Protein AF-A0A368GLV0-F1 (afdb_monomer_lite)

Structure (mmCIF, N/CA/C/O backbone):
data_AF-A0A368GLV0-F1
#
_entry.id   AF-A0A368GLV0-F1
#
loop_
_atom_site.group_PDB
_atom_site.id
_atom_site.type_symbol
_atom_site.label_atom_id
_atom_site.label_alt_id
_atom_site.label_comp_id
_atom_site.label_asym_id
_atom_site.label_entity_id
_atom_site.label_seq_id
_atom_site.pdbx_PDB_ins_code
_atom_site.Cartn_x
_atom_site.Cartn_y
_atom_site.Cartn_z
_atom_site.occupancy
_atom_site.B_iso_or_equiv
_atom_site.auth_seq_id
_atom_site.auth_comp_id
_atom_site.auth_asym_id
_atom_site.auth_atom_id
_atom_site.pdbx_PDB_model_num
ATOM 1 N N . MET A 1 1 ? 52.942 8.124 -31.229 1.00 38.44 1 MET A N 1
ATOM 2 C CA . MET A 1 1 ? 51.495 8.058 -31.520 1.00 38.44 1 MET A CA 1
ATOM 3 C C . MET A 1 1 ? 50.868 7.121 -30.501 1.00 38.44 1 MET A C 1
ATOM 5 O O . MET A 1 1 ? 50.981 5.912 -30.631 1.00 38.44 1 MET A O 1
ATOM 9 N N . THR A 1 2 ? 50.350 7.673 -29.408 1.00 38.81 2 THR A N 1
ATOM 10 C CA . THR A 1 2 ? 49.725 6.919 -28.316 1.00 38.81 2 THR A CA 1
ATOM 11 C C . THR A 1 2 ? 48.262 6.670 -28.664 1.00 38.81 2 THR A C 1
ATOM 13 O O . THR A 1 2 ? 47.460 7.598 -28.723 1.00 38.81 2 THR A O 1
ATOM 16 N N . HIS A 1 3 ? 47.926 5.412 -28.946 1.00 42.84 3 HIS A N 1
ATOM 17 C CA . HIS A 1 3 ? 46.552 4.978 -29.169 1.00 42.84 3 HIS A CA 1
ATOM 18 C C . HIS A 1 3 ? 45.798 5.003 -27.835 1.00 42.84 3 HIS A C 1
ATOM 20 O O . HIS A 1 3 ? 45.991 4.132 -26.988 1.00 42.84 3 HIS A O 1
ATOM 26 N N . HIS A 1 4 ? 44.935 6.001 -27.640 1.00 44.69 4 HIS A N 1
ATOM 27 C CA . HIS A 1 4 ? 43.894 5.936 -26.620 1.00 44.69 4 HIS A CA 1
ATOM 28 C C . HIS A 1 4 ? 42.868 4.892 -27.065 1.00 44.69 4 HIS A C 1
ATOM 30 O O . HIS A 1 4 ? 41.993 5.171 -27.880 1.00 44.69 4 HIS A O 1
ATOM 36 N N . ALA A 1 5 ? 43.002 3.669 -26.554 1.00 47.25 5 ALA A N 1
ATOM 37 C CA . ALA A 1 5 ? 41.943 2.678 -26.634 1.00 47.25 5 ALA A CA 1
ATOM 38 C C . ALA A 1 5 ? 40.776 3.165 -25.765 1.00 47.25 5 ALA A C 1
ATOM 40 O O . ALA A 1 5 ? 40.817 3.090 -24.539 1.00 47.25 5 ALA A O 1
ATOM 41 N N . THR A 1 6 ? 39.749 3.718 -26.404 1.00 46.25 6 THR A N 1
ATOM 42 C CA . THR A 1 6 ? 38.456 3.986 -25.779 1.00 46.25 6 THR A CA 1
ATOM 43 C C . THR A 1 6 ? 37.763 2.640 -25.583 1.00 46.25 6 THR A C 1
ATOM 45 O O . THR A 1 6 ? 37.064 2.155 -26.468 1.00 46.25 6 THR A O 1
ATOM 48 N N . THR A 1 7 ? 38.005 1.978 -24.453 1.00 52.06 7 THR A N 1
ATOM 49 C CA . THR A 1 7 ? 37.212 0.819 -24.042 1.00 52.06 7 THR A CA 1
ATOM 50 C C . THR A 1 7 ? 35.828 1.320 -23.648 1.00 52.06 7 THR A C 1
ATOM 52 O O . THR A 1 7 ? 35.605 1.821 -22.547 1.00 52.06 7 THR A O 1
ATOM 55 N N . SER A 1 8 ? 34.889 1.233 -24.586 1.00 58.09 8 SER A N 1
ATOM 56 C CA . SER A 1 8 ? 33.464 1.351 -24.303 1.00 58.09 8 SER A CA 1
ATOM 57 C C . SER A 1 8 ? 33.101 0.379 -23.170 1.00 58.09 8 SER A C 1
ATOM 59 O O . SER A 1 8 ? 33.518 -0.783 -23.212 1.00 58.09 8 SER A O 1
ATOM 61 N N . PRO A 1 9 ? 32.357 0.815 -22.138 1.00 58.38 9 PRO A N 1
ATOM 62 C CA . PRO A 1 9 ? 31.894 -0.102 -21.111 1.00 58.38 9 PRO A CA 1
ATOM 63 C C . PRO A 1 9 ? 31.015 -1.157 -21.786 1.00 58.38 9 PRO A C 1
ATOM 65 O O . PRO A 1 9 ? 30.026 -0.833 -22.445 1.00 58.38 9 PRO A O 1
ATOM 68 N N . SER A 1 10 ? 31.422 -2.420 -21.674 1.00 60.78 10 SER A N 1
ATOM 69 C CA . SER A 1 10 ? 30.649 -3.554 -22.172 1.00 60.78 10 SER A CA 1
ATOM 70 C C . SER A 1 10 ? 29.256 -3.501 -21.543 1.00 60.78 10 SER A C 1
ATOM 72 O O . SER A 1 10 ? 29.135 -3.510 -20.321 1.00 60.78 10 SER A O 1
ATOM 74 N N . LEU A 1 11 ? 28.202 -3.451 -22.362 1.00 61.56 11 LEU A N 1
ATOM 75 C CA . LEU A 1 11 ? 26.797 -3.464 -21.918 1.00 61.56 11 LEU A CA 1
ATOM 76 C C . LEU A 1 11 ? 26.371 -4.817 -21.307 1.00 61.56 11 LEU A C 1
ATOM 78 O O . LEU A 1 11 ? 25.190 -5.039 -21.047 1.00 61.56 11 LEU A O 1
ATOM 82 N N . HIS A 1 12 ? 27.312 -5.741 -21.091 1.00 75.06 12 HIS A N 1
ATOM 83 C CA . HIS A 1 12 ? 27.043 -7.021 -20.450 1.00 75.06 12 HIS A CA 1
ATOM 84 C C . HIS A 1 12 ? 26.487 -6.807 -19.039 1.00 75.06 12 HIS A C 1
ATOM 86 O O . HIS A 1 12 ? 27.135 -6.204 -18.190 1.00 75.06 12 HIS A O 1
ATOM 92 N N . GLY A 1 13 ? 25.281 -7.324 -18.798 1.00 80.38 13 GLY A N 1
ATOM 93 C CA . GLY A 1 13 ? 24.627 -7.265 -17.491 1.00 80.38 13 GLY A CA 1
ATOM 94 C C . GLY A 1 13 ? 23.822 -5.993 -17.219 1.00 80.38 13 GLY A C 1
ATOM 95 O O . GLY A 1 13 ? 23.309 -5.856 -16.118 1.00 80.38 13 GLY A O 1
ATOM 96 N N . MET A 1 14 ? 23.662 -5.084 -18.184 1.00 89.81 14 MET A N 1
ATOM 97 C CA . MET A 1 14 ? 22.747 -3.942 -18.055 1.00 89.81 14 MET A CA 1
ATOM 98 C C . MET A 1 14 ? 21.331 -4.341 -18.494 1.00 89.81 14 MET A C 1
ATOM 100 O O . MET A 1 14 ? 21.154 -4.880 -19.586 1.00 89.81 14 MET A O 1
ATOM 104 N N . LEU A 1 15 ? 20.319 -4.054 -17.674 1.00 91.69 15 LEU A N 1
ATOM 105 C CA . LEU A 1 15 ? 18.902 -4.254 -17.987 1.00 91.69 15 LEU A CA 1
ATOM 106 C C . LEU A 1 15 ? 18.106 -2.964 -17.790 1.00 91.69 15 LEU A C 1
ATOM 108 O O . LEU A 1 15 ? 18.499 -2.066 -17.046 1.00 91.69 15 LEU A O 1
ATOM 112 N N . ILE A 1 16 ? 16.963 -2.882 -18.462 1.00 94.00 16 ILE A N 1
ATOM 113 C CA . ILE A 1 16 ? 16.008 -1.790 -18.277 1.00 94.00 16 ILE A CA 1
ATOM 114 C C . ILE A 1 16 ? 15.183 -2.086 -17.023 1.00 94.00 16 ILE A C 1
ATOM 116 O O . ILE A 1 16 ? 14.702 -3.199 -16.837 1.00 94.00 16 ILE A O 1
ATOM 120 N N . CYS A 1 17 ? 15.042 -1.091 -16.151 1.00 95.00 17 CYS A N 1
ATOM 121 C CA . CYS A 1 17 ? 14.158 -1.155 -14.995 1.00 95.00 17 CYS A CA 1
ATOM 122 C C . CYS A 1 17 ? 12.693 -1.212 -15.436 1.00 95.00 17 CYS A C 1
ATOM 124 O O . CYS A 1 17 ? 12.241 -0.342 -16.181 1.00 95.00 17 CYS A O 1
ATOM 126 N N . ASP A 1 18 ? 11.939 -2.172 -14.901 1.00 95.38 18 ASP A N 1
ATOM 127 C CA . ASP A 1 18 ? 10.492 -2.275 -15.145 1.00 95.38 18 ASP A CA 1
ATOM 128 C C . ASP A 1 18 ? 9.692 -1.216 -14.369 1.00 95.38 18 ASP A C 1
ATOM 130 O O . ASP A 1 18 ? 8.522 -0.959 -14.650 1.00 95.38 18 ASP A O 1
ATOM 134 N N . GLY A 1 19 ? 10.321 -0.603 -13.363 1.00 91.06 19 GLY A N 1
ATOM 135 C CA . GLY A 1 19 ? 9.728 0.457 -12.559 1.00 91.06 19 GLY A CA 1
ATOM 136 C C . GLY A 1 19 ? 9.580 1.783 -13.320 1.00 91.06 19 GLY A C 1
ATOM 137 O O . GLY A 1 19 ? 10.124 1.943 -14.413 1.00 91.06 19 GLY A O 1
ATOM 138 N N . PRO A 1 20 ? 8.920 2.784 -12.708 1.00 88.56 20 PRO A N 1
ATOM 139 C CA . PRO A 1 20 ? 8.590 4.064 -13.349 1.00 88.56 20 PRO A CA 1
ATOM 140 C C . PRO A 1 20 ? 9.773 4.841 -13.944 1.00 88.56 20 PRO A C 1
ATOM 142 O O . PRO A 1 20 ? 9.577 5.698 -14.801 1.00 88.56 20 PRO A O 1
ATOM 145 N N . CYS A 1 21 ? 11.002 4.575 -13.490 1.00 92.00 21 CYS A N 1
ATOM 146 C CA . CYS A 1 21 ? 12.179 5.285 -13.978 1.00 92.00 21 CYS A CA 1
ATOM 147 C C . CYS A 1 21 ? 12.654 4.827 -15.363 1.00 92.00 21 CYS A C 1
ATOM 149 O O . CYS A 1 21 ? 13.391 5.576 -15.998 1.00 92.00 21 CYS A O 1
ATOM 151 N N . HIS A 1 22 ? 12.311 3.604 -15.797 1.00 93.06 22 HIS A N 1
ATOM 152 C CA . HIS A 1 22 ? 12.779 2.985 -17.049 1.00 93.06 22 HIS A CA 1
ATOM 153 C C . HIS A 1 22 ? 14.297 3.091 -17.309 1.00 93.06 22 HIS A C 1
ATOM 155 O O . HIS A 1 22 ? 14.762 3.035 -18.447 1.00 93.06 22 HIS A O 1
ATOM 161 N N . GLY A 1 23 ? 15.090 3.256 -16.247 1.00 90.69 23 GLY A N 1
ATOM 162 C CA . GLY A 1 23 ? 16.530 3.459 -16.347 1.00 90.69 23 GLY A CA 1
ATOM 163 C C . GLY A 1 23 ? 17.262 2.180 -16.738 1.00 90.69 23 GLY A C 1
ATOM 164 O O . GLY A 1 23 ? 16.864 1.086 -16.340 1.00 90.69 23 GLY A O 1
ATOM 165 N N . ILE A 1 24 ? 18.367 2.328 -17.467 1.00 93.38 24 ILE A N 1
ATOM 166 C CA . ILE A 1 24 ? 19.303 1.236 -17.748 1.00 93.38 24 ILE A CA 1
ATOM 167 C C . ILE A 1 24 ? 20.211 1.078 -16.528 1.00 93.38 24 ILE A C 1
ATOM 169 O O . ILE A 1 24 ? 20.929 2.008 -16.156 1.00 93.38 24 ILE A O 1
ATOM 173 N N . VAL A 1 25 ? 20.150 -0.080 -15.879 1.00 91.69 25 VAL A N 1
ATOM 174 C CA . VAL A 1 25 ? 20.838 -0.356 -14.616 1.00 91.69 25 VAL A CA 1
ATOM 175 C C . VAL A 1 25 ? 21.503 -1.725 -14.682 1.00 91.69 25 VAL A C 1
ATOM 177 O O . VAL A 1 25 ? 21.009 -2.647 -15.321 1.00 91.69 25 VAL A O 1
ATOM 180 N N . ASP A 1 26 ? 22.634 -1.862 -13.999 1.00 90.50 26 ASP A N 1
ATOM 181 C CA . ASP A 1 26 ? 23.285 -3.152 -13.782 1.00 90.50 26 ASP A CA 1
ATOM 182 C C . ASP A 1 26 ? 22.328 -4.126 -13.073 1.00 90.50 26 ASP A C 1
ATOM 184 O O . ASP A 1 26 ? 21.806 -3.820 -11.996 1.00 90.50 26 ASP A O 1
ATOM 188 N N . TYR A 1 27 ? 22.126 -5.303 -13.666 1.00 87.25 27 TYR A N 1
ATOM 189 C CA . TYR A 1 27 ? 21.241 -6.359 -13.184 1.00 87.25 27 TYR A CA 1
ATOM 190 C C . TYR A 1 27 ? 21.534 -6.766 -11.738 1.00 87.25 27 TYR A C 1
ATOM 192 O O . TYR A 1 27 ? 20.611 -7.040 -10.976 1.00 87.25 27 TYR A O 1
ATOM 200 N N . THR A 1 28 ? 22.801 -6.736 -11.314 1.00 88.19 28 THR A N 1
ATOM 201 C CA . THR A 1 28 ? 23.197 -7.072 -9.935 1.00 88.19 28 THR A CA 1
ATOM 202 C C . THR A 1 28 ? 22.659 -6.086 -8.892 1.00 88.19 28 THR A C 1
ATOM 204 O O . THR A 1 28 ? 22.622 -6.393 -7.701 1.00 88.19 28 THR A O 1
ATOM 207 N N . LYS A 1 29 ? 22.221 -4.895 -9.320 1.00 87.38 29 LYS A N 1
ATOM 208 C CA . LYS A 1 29 ? 21.643 -3.834 -8.476 1.00 87.38 29 LYS A CA 1
ATOM 209 C C . LYS A 1 29 ? 20.117 -3.768 -8.572 1.00 87.38 29 LYS A C 1
ATOM 211 O O . LYS A 1 29 ? 19.515 -2.777 -8.138 1.00 87.38 29 LYS A O 1
ATOM 216 N N . MET A 1 30 ? 19.496 -4.788 -9.155 1.00 91.38 30 MET A N 1
ATOM 217 C CA . MET A 1 30 ? 18.053 -4.887 -9.344 1.00 91.38 30 MET A CA 1
ATOM 218 C C . MET A 1 30 ? 17.488 -6.006 -8.467 1.00 91.38 30 MET A C 1
ATOM 220 O O . MET A 1 30 ? 18.165 -6.986 -8.173 1.00 91.38 30 MET A O 1
ATOM 224 N N . MET A 1 31 ? 16.246 -5.838 -8.022 1.00 90.88 31 MET A N 1
ATOM 225 C CA . MET A 1 31 ? 15.484 -6.864 -7.309 1.00 90.88 31 MET A CA 1
ATOM 226 C C . MET A 1 31 ? 14.448 -7.446 -8.261 1.00 90.88 31 MET A C 1
ATOM 228 O O . MET A 1 31 ? 13.712 -6.684 -8.887 1.00 90.88 31 MET A O 1
ATOM 232 N N . GLU A 1 32 ? 14.377 -8.770 -8.336 1.00 92.69 32 GLU A N 1
ATOM 233 C CA . GLU A 1 32 ? 13.309 -9.482 -9.034 1.00 92.69 32 GLU A CA 1
ATOM 234 C C . GLU A 1 32 ? 12.202 -9.854 -8.044 1.00 92.69 32 GLU A C 1
ATOM 236 O O . GLU A 1 32 ? 12.459 -10.499 -7.027 1.00 92.69 32 GLU A O 1
ATOM 241 N N . TYR A 1 33 ? 10.976 -9.417 -8.326 1.00 90.50 33 TYR A N 1
ATOM 242 C CA . TYR A 1 33 ? 9.813 -9.720 -7.497 1.00 90.50 33 TYR A CA 1
ATOM 243 C C . TYR A 1 33 ? 9.214 -11.071 -7.911 1.00 90.50 33 TYR A C 1
ATOM 245 O O . TYR A 1 33 ? 8.717 -11.174 -9.032 1.00 90.50 33 TYR A O 1
ATOM 253 N N . PRO A 1 34 ? 9.195 -12.094 -7.038 1.00 86.81 34 PRO A N 1
ATOM 254 C CA . PRO A 1 34 ? 8.819 -13.458 -7.422 1.00 86.81 34 PRO A CA 1
ATOM 255 C C . PRO A 1 34 ? 7.361 -13.585 -7.881 1.00 86.81 34 PRO A C 1
ATOM 257 O O . PRO A 1 34 ? 7.064 -14.384 -8.764 1.00 86.81 34 PRO A O 1
ATOM 260 N N . ASP A 1 35 ? 6.459 -12.767 -7.336 1.00 85.94 35 ASP A N 1
ATOM 261 C CA . ASP A 1 35 ? 5.026 -12.852 -7.640 1.00 85.94 35 ASP A CA 1
ATOM 262 C C . ASP A 1 35 ? 4.655 -12.285 -9.019 1.00 85.94 35 ASP A C 1
ATOM 264 O O . ASP A 1 35 ? 3.589 -12.593 -9.552 1.00 85.94 35 ASP A O 1
ATOM 268 N N . CYS A 1 36 ? 5.501 -11.425 -9.595 1.00 90.94 36 CYS A N 1
ATOM 269 C CA . CYS A 1 36 ? 5.209 -10.744 -10.859 1.00 90.94 36 CYS A CA 1
ATOM 270 C C . CYS A 1 36 ? 6.351 -10.759 -11.884 1.00 90.94 36 CYS A C 1
ATOM 272 O O . CYS A 1 36 ? 6.140 -10.324 -13.011 1.00 90.94 36 CYS A O 1
ATOM 274 N N . GLY A 1 37 ? 7.541 -11.242 -11.521 1.00 93.44 37 GLY A N 1
ATOM 275 C CA . GLY A 1 37 ? 8.721 -11.330 -12.389 1.00 93.44 37 GLY A CA 1
ATOM 276 C C . GLY A 1 37 ? 9.393 -9.992 -12.718 1.00 93.44 37 GLY A C 1
ATOM 277 O O . GLY A 1 37 ? 10.374 -9.972 -13.458 1.00 93.44 37 GLY A O 1
ATOM 278 N N . HIS A 1 38 ? 8.894 -8.868 -12.194 1.00 95.00 38 HIS A N 1
ATOM 279 C CA . HIS A 1 38 ? 9.447 -7.550 -12.505 1.00 95.00 38 HIS A CA 1
ATOM 280 C C . HIS A 1 38 ? 10.799 -7.314 -11.827 1.00 95.00 38 HIS A C 1
ATOM 282 O O . HIS A 1 38 ? 10.973 -7.598 -10.639 1.00 95.00 38 HIS A O 1
ATOM 288 N N . LYS A 1 39 ? 11.722 -6.701 -12.571 1.00 95.12 39 LYS A N 1
ATOM 289 C CA . LYS A 1 39 ? 13.076 -6.332 -12.154 1.00 95.12 39 LYS A CA 1
ATOM 290 C C . LYS A 1 39 ? 13.157 -4.835 -11.894 1.00 95.12 39 LYS A C 1
ATOM 292 O O . LYS A 1 39 ? 13.117 -4.006 -12.804 1.00 95.12 39 LYS A O 1
ATOM 297 N N . ILE A 1 40 ? 13.298 -4.476 -10.623 1.00 94.69 40 ILE A N 1
ATOM 298 C CA . ILE A 1 40 ? 13.200 -3.093 -10.154 1.00 94.69 40 ILE A CA 1
ATOM 299 C C . ILE A 1 40 ? 14.536 -2.623 -9.597 1.00 94.69 40 ILE A C 1
ATOM 301 O O . ILE A 1 40 ? 15.122 -3.249 -8.709 1.00 94.69 40 ILE A O 1
ATOM 305 N N . CYS A 1 41 ? 15.015 -1.481 -10.088 1.00 93.31 41 CYS A N 1
ATOM 306 C CA . CYS A 1 41 ? 16.240 -0.869 -9.597 1.00 93.31 41 CYS A CA 1
ATOM 307 C C . CYS A 1 41 ? 16.085 -0.364 -8.157 1.00 93.31 41 CYS A C 1
ATOM 309 O O . CYS A 1 41 ? 14.992 -0.020 -7.702 1.00 93.31 41 CYS A O 1
ATOM 311 N N . ARG A 1 42 ? 17.211 -0.252 -7.450 1.00 87.75 42 ARG A N 1
ATOM 312 C CA . ARG A 1 42 ? 17.244 0.217 -6.061 1.00 87.75 42 ARG A CA 1
ATOM 313 C C . ARG A 1 42 ? 16.548 1.570 -5.861 1.00 87.75 42 ARG A C 1
ATOM 315 O O . ARG A 1 42 ? 15.821 1.728 -4.893 1.00 87.75 42 ARG A O 1
ATOM 322 N N . SER A 1 43 ? 16.720 2.522 -6.781 1.00 86.88 43 SER A N 1
ATOM 323 C CA . SER A 1 43 ? 16.070 3.840 -6.675 1.00 86.88 43 SER A CA 1
ATOM 324 C C . SER A 1 43 ? 14.544 3.723 -6.643 1.00 86.88 43 SER A C 1
ATOM 326 O O . SER A 1 43 ? 13.903 4.310 -5.775 1.00 86.88 43 SER A O 1
ATOM 328 N N . CYS A 1 44 ? 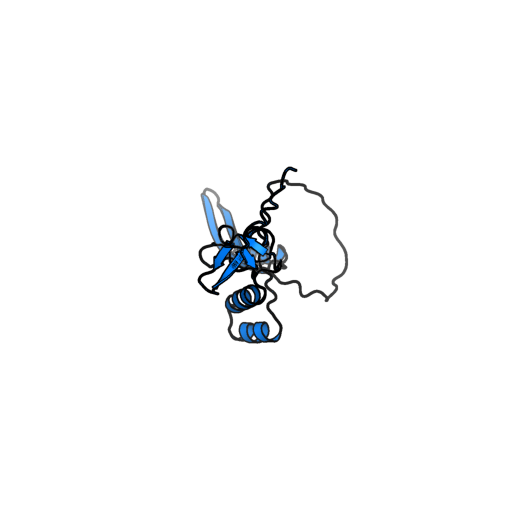13.964 2.911 -7.531 1.00 89.12 44 CYS A N 1
ATOM 329 C CA . CYS A 1 44 ? 12.521 2.702 -7.552 1.00 89.12 44 CYS A CA 1
ATOM 330 C C . CYS A 1 44 ? 12.018 1.966 -6.308 1.00 89.12 44 CYS A C 1
ATOM 332 O O . CYS A 1 44 ? 10.961 2.317 -5.802 1.00 89.12 44 CYS A O 1
ATOM 334 N N . GLN A 1 45 ? 12.779 1.008 -5.772 1.00 85.31 45 GLN A N 1
ATOM 335 C CA . GLN A 1 45 ? 12.392 0.310 -4.538 1.00 85.31 45 GLN A CA 1
ATOM 336 C C . GLN A 1 45 ? 12.190 1.271 -3.354 1.00 85.31 45 GLN A C 1
ATOM 338 O O . GLN A 1 45 ? 11.296 1.049 -2.545 1.00 85.31 45 GLN A O 1
ATOM 343 N N . PHE A 1 46 ? 12.998 2.333 -3.261 1.00 82.69 46 PHE A N 1
ATOM 344 C CA . PHE A 1 46 ? 12.921 3.298 -2.158 1.00 82.69 46 PHE A CA 1
ATOM 345 C C . PHE A 1 46 ? 11.959 4.456 -2.433 1.00 82.69 46 PHE A C 1
ATOM 347 O O . PHE A 1 46 ? 11.196 4.857 -1.557 1.00 82.69 46 PHE A O 1
ATOM 354 N N . ASN A 1 47 ? 12.003 5.017 -3.639 1.00 81.38 47 ASN A N 1
ATOM 355 C CA . ASN A 1 47 ? 11.351 6.297 -3.913 1.00 81.38 47 ASN A CA 1
ATOM 356 C C . ASN A 1 47 ? 9.922 6.148 -4.439 1.00 81.38 47 ASN A C 1
ATOM 358 O O . ASN A 1 47 ? 9.109 7.065 -4.287 1.00 81.38 47 ASN A O 1
ATOM 362 N N . GLU A 1 48 ? 9.613 5.012 -5.065 1.00 83.94 48 GLU A N 1
ATOM 363 C CA . GLU A 1 48 ? 8.328 4.816 -5.719 1.00 83.94 48 GLU A CA 1
ATOM 364 C C . GLU A 1 48 ? 7.290 4.203 -4.787 1.00 83.94 48 GLU A C 1
ATOM 366 O O . GLU A 1 48 ? 7.583 3.521 -3.803 1.00 83.94 48 GLU A O 1
ATOM 371 N N . LEU A 1 49 ? 6.034 4.476 -5.126 1.00 79.25 49 LEU A N 1
ATOM 372 C CA . LEU A 1 49 ? 4.883 3.923 -4.435 1.00 79.25 49 LEU A CA 1
ATOM 373 C C . LEU A 1 49 ? 4.872 2.400 -4.591 1.00 79.25 49 LEU A C 1
ATOM 375 O O . LEU A 1 49 ? 4.862 1.890 -5.712 1.00 79.25 49 LEU A O 1
ATOM 379 N N . SER A 1 50 ? 4.801 1.674 -3.482 1.00 84.06 50 SER A N 1
ATOM 380 C CA . SER A 1 50 ? 4.572 0.232 -3.502 1.00 84.06 50 SER A CA 1
ATOM 381 C C . SER A 1 50 ? 3.587 -0.187 -2.420 1.00 84.06 50 SER A C 1
ATOM 383 O O . SER A 1 50 ? 3.262 0.564 -1.498 1.00 84.06 50 SER A O 1
ATOM 385 N N . VAL A 1 51 ? 3.055 -1.395 -2.561 1.00 81.69 51 VAL A N 1
ATOM 386 C CA . VAL A 1 51 ? 2.143 -1.983 -1.583 1.00 81.69 51 VAL A CA 1
ATOM 387 C C . VAL A 1 51 ? 2.896 -3.118 -0.905 1.00 81.69 51 VAL A C 1
ATOM 389 O O . VAL A 1 51 ? 3.090 -4.136 -1.563 1.00 81.69 51 VAL A O 1
ATOM 392 N N . PRO A 1 52 ? 3.339 -2.967 0.358 1.00 81.31 52 PRO A N 1
ATOM 393 C CA . PRO A 1 52 ? 4.111 -4.004 1.044 1.00 81.31 52 PRO A CA 1
ATOM 394 C C . PRO A 1 52 ? 3.378 -5.341 1.032 1.00 81.31 52 PRO A C 1
ATOM 396 O O . PRO A 1 52 ? 2.153 -5.347 1.085 1.00 81.31 52 PRO A O 1
ATOM 399 N N . ASN A 1 53 ? 4.081 -6.462 1.005 1.00 77.12 53 ASN A N 1
ATOM 400 C CA . ASN A 1 53 ? 3.464 -7.783 1.106 1.00 77.12 53 ASN A CA 1
ATOM 401 C C . ASN A 1 53 ? 2.883 -8.024 2.512 1.00 77.12 53 ASN A C 1
ATOM 403 O O . ASN A 1 53 ? 3.083 -7.235 3.439 1.00 77.12 53 ASN A O 1
ATOM 407 N N . SER A 1 54 ? 2.123 -9.109 2.690 1.00 73.94 54 SER A N 1
ATOM 408 C CA . SER A 1 54 ? 1.518 -9.455 3.989 1.00 73.94 54 SER A CA 1
ATOM 409 C C . SER A 1 54 ? 2.545 -9.753 5.085 1.00 73.94 54 SER A C 1
ATOM 411 O O . SER A 1 54 ? 2.234 -9.622 6.263 1.00 73.94 54 SER A O 1
ATOM 413 N N . ASP A 1 55 ? 3.756 -10.150 4.699 1.00 76.75 55 ASP A N 1
ATOM 414 C CA . ASP A 1 55 ? 4.897 -10.391 5.585 1.00 76.75 55 ASP A CA 1
ATOM 415 C C . ASP A 1 55 ? 5.700 -9.111 5.906 1.00 76.75 55 ASP A C 1
ATOM 417 O O . ASP A 1 55 ? 6.683 -9.164 6.640 1.00 76.75 55 ASP A O 1
ATOM 421 N N . GLY A 1 56 ? 5.287 -7.956 5.369 1.00 72.69 56 GLY A N 1
ATOM 422 C CA . GLY A 1 56 ? 5.960 -6.669 5.543 1.00 72.69 56 GLY A CA 1
ATOM 423 C C . GLY A 1 56 ? 7.136 -6.426 4.592 1.00 72.69 56 GLY A C 1
ATOM 424 O O . GLY A 1 56 ? 7.725 -5.344 4.640 1.00 72.69 56 GLY A O 1
ATOM 425 N N . SER A 1 57 ? 7.474 -7.375 3.711 1.00 73.94 57 SER A N 1
ATOM 426 C CA . SER A 1 57 ? 8.487 -7.151 2.675 1.00 73.94 57 SER A CA 1
ATOM 427 C C . SER A 1 57 ? 8.022 -6.087 1.659 1.00 73.94 57 SER A C 1
ATOM 429 O O . SER A 1 57 ? 6.814 -5.874 1.491 1.00 73.94 57 SER A O 1
ATOM 431 N N . PRO A 1 58 ? 8.946 -5.361 0.994 1.00 79.69 58 PRO A N 1
ATOM 432 C CA . PRO A 1 58 ? 8.587 -4.398 -0.044 1.00 79.69 58 PRO A CA 1
ATOM 433 C C . PRO A 1 58 ? 7.762 -5.053 -1.154 1.00 79.69 58 PRO A C 1
ATOM 435 O O . PRO A 1 58 ? 7.990 -6.211 -1.496 1.00 79.69 58 PRO A O 1
ATOM 438 N N . GLY A 1 59 ? 6.814 -4.308 -1.722 1.00 86.75 59 GLY A N 1
ATOM 439 C CA . GLY A 1 59 ? 6.034 -4.759 -2.873 1.00 86.75 59 GLY A CA 1
ATOM 440 C C . GLY A 1 59 ? 6.558 -4.199 -4.189 1.00 86.75 59 GLY A C 1
ATOM 441 O O . GLY A 1 59 ? 7.308 -3.225 -4.223 1.00 86.75 59 GLY A O 1
ATOM 442 N N . CYS A 1 60 ? 6.109 -4.777 -5.301 1.00 90.94 60 CYS A N 1
ATOM 443 C CA . CYS A 1 60 ? 6.467 -4.282 -6.625 1.00 90.94 60 CYS A CA 1
ATOM 444 C C . CYS A 1 60 ? 5.870 -2.882 -6.868 1.00 90.94 60 CYS A C 1
ATOM 446 O O . CYS A 1 60 ? 4.676 -2.665 -6.650 1.00 90.94 60 CYS A O 1
ATOM 448 N N . CYS A 1 61 ? 6.687 -1.943 -7.352 1.00 89.31 61 CYS A N 1
ATOM 449 C CA . CYS A 1 61 ? 6.277 -0.562 -7.626 1.00 89.31 61 CYS A CA 1
ATOM 450 C C . CYS A 1 61 ? 5.729 -0.341 -9.049 1.00 89.31 61 CYS A C 1
ATOM 452 O O . CYS A 1 61 ? 5.444 0.793 -9.433 1.00 89.31 61 CYS A O 1
ATOM 454 N N . VAL A 1 62 ? 5.614 -1.392 -9.869 1.00 92.19 62 VAL A N 1
ATOM 455 C CA . VAL A 1 62 ? 5.030 -1.267 -11.212 1.00 92.19 62 VAL A CA 1
ATOM 456 C C . VAL A 1 62 ? 3.549 -0.893 -11.069 1.00 92.19 62 VAL A C 1
ATOM 458 O O . VAL A 1 62 ? 2.841 -1.556 -10.305 1.00 92.19 62 VAL A O 1
ATOM 461 N N . PRO A 1 63 ? 3.037 0.123 -11.792 1.00 86.50 63 PRO A N 1
ATOM 462 C CA . PRO A 1 63 ? 1.680 0.636 -11.586 1.00 86.50 63 PRO A CA 1
ATOM 463 C C . PRO A 1 63 ? 0.574 -0.426 -11.661 1.00 86.50 63 PRO A C 1
ATOM 465 O O . PRO A 1 63 ? -0.386 -0.385 -10.890 1.00 86.50 63 PRO A O 1
ATOM 468 N N . THR A 1 64 ? 0.714 -1.405 -12.558 1.00 89.50 64 THR A N 1
ATOM 469 C CA . THR A 1 64 ? -0.228 -2.526 -12.689 1.00 89.50 64 THR A CA 1
ATOM 470 C C . THR A 1 64 ? -0.209 -3.433 -11.460 1.00 89.50 64 THR A C 1
ATOM 472 O O . THR A 1 64 ? -1.274 -3.777 -10.948 1.00 89.50 64 THR A O 1
ATOM 475 N N . CYS A 1 65 ? 0.975 -3.760 -10.931 1.00 90.56 65 CYS A N 1
ATOM 476 C CA . CYS A 1 65 ? 1.129 -4.529 -9.696 1.00 90.56 65 CYS A CA 1
ATOM 477 C C . CYS A 1 65 ? 0.562 -3.778 -8.492 1.00 90.56 65 CYS A C 1
ATOM 479 O O . CYS A 1 65 ? -0.228 -4.344 -7.743 1.00 90.56 65 CYS A O 1
ATOM 481 N N . VAL A 1 66 ? 0.898 -2.493 -8.343 1.00 86.31 66 VAL A N 1
ATOM 482 C CA . VAL A 1 66 ? 0.380 -1.638 -7.265 1.00 86.31 66 VAL A CA 1
ATOM 483 C C . VAL A 1 66 ? -1.147 -1.644 -7.277 1.00 86.31 66 VAL A C 1
ATOM 485 O O . VAL A 1 66 ? -1.769 -1.992 -6.274 1.00 86.31 66 VAL A O 1
ATOM 488 N N . ARG A 1 67 ? -1.765 -1.355 -8.430 1.00 84.38 67 ARG A N 1
ATOM 489 C CA . ARG A 1 67 ? -3.227 -1.354 -8.576 1.00 84.38 67 ARG A CA 1
ATOM 490 C C . ARG A 1 67 ? -3.832 -2.714 -8.236 1.00 84.38 67 ARG A C 1
ATOM 492 O O . ARG A 1 67 ? -4.806 -2.777 -7.490 1.00 84.38 67 ARG A O 1
ATOM 499 N N . GLN A 1 68 ? -3.265 -3.803 -8.752 1.00 85.38 68 GLN A N 1
ATOM 500 C CA . GLN A 1 68 ? -3.803 -5.140 -8.514 1.00 85.38 68 GLN A CA 1
ATOM 501 C C . GLN A 1 68 ? -3.737 -5.529 -7.032 1.00 85.38 68 GLN A C 1
ATOM 503 O O . GLN A 1 68 ? -4.711 -6.058 -6.493 1.00 85.38 68 GLN A O 1
ATOM 508 N N . THR A 1 69 ? -2.631 -5.223 -6.353 1.00 83.19 69 THR A N 1
ATOM 509 C CA . THR A 1 69 ? -2.474 -5.511 -4.924 1.00 83.19 69 THR A CA 1
ATOM 510 C C . THR A 1 69 ? -3.454 -4.696 -4.080 1.00 83.19 69 THR A C 1
ATOM 512 O O . THR A 1 69 ? -4.072 -5.245 -3.168 1.00 83.19 69 THR A O 1
ATOM 515 N N . LEU A 1 70 ? -3.680 -3.421 -4.411 1.00 80.81 70 LEU A N 1
ATOM 516 C CA . LEU A 1 70 ? -4.683 -2.591 -3.733 1.00 80.81 70 LEU A CA 1
ATOM 517 C C . LEU A 1 70 ? -6.104 -3.141 -3.931 1.00 80.81 70 LEU A C 1
ATOM 519 O O . LEU A 1 70 ? -6.879 -3.198 -2.979 1.00 80.81 70 LEU A O 1
ATOM 523 N N . ILE A 1 71 ? -6.437 -3.620 -5.136 1.00 79.94 71 ILE A N 1
ATOM 524 C CA . ILE A 1 71 ? -7.739 -4.244 -5.428 1.00 79.94 71 ILE A CA 1
ATOM 525 C C . ILE A 1 71 ? -7.909 -5.516 -4.592 1.00 79.94 71 ILE A C 1
ATOM 527 O O . ILE A 1 71 ? -8.973 -5.755 -4.016 1.00 79.94 71 ILE A O 1
ATOM 531 N N . ASN A 1 72 ? -6.864 -6.338 -4.503 1.00 78.94 72 ASN A N 1
ATOM 532 C CA . ASN A 1 72 ? -6.901 -7.589 -3.750 1.00 78.94 72 ASN A CA 1
ATOM 533 C C . ASN A 1 72 ? -7.108 -7.360 -2.243 1.00 78.94 72 ASN A C 1
ATOM 535 O O . ASN A 1 72 ? -7.692 -8.215 -1.580 1.00 78.94 72 ASN A O 1
ATOM 539 N N . ARG A 1 73 ? -6.711 -6.193 -1.722 1.00 75.69 73 ARG A N 1
ATOM 540 C CA . ARG A 1 73 ? -6.915 -5.796 -0.320 1.00 75.69 73 ARG A CA 1
ATOM 541 C C . ARG A 1 73 ? -8.325 -5.328 0.010 1.00 75.69 73 ARG A C 1
ATOM 543 O O . ARG A 1 73 ? -8.654 -5.233 1.187 1.00 75.69 73 ARG A O 1
ATOM 550 N N . VAL A 1 74 ? -9.173 -5.069 -0.986 1.00 74.81 74 VAL A N 1
ATOM 551 C CA . VAL A 1 74 ? -10.567 -4.688 -0.736 1.00 74.81 74 VAL A CA 1
ATOM 552 C C . VAL A 1 74 ? -11.303 -5.870 -0.078 1.00 74.81 74 VAL A C 1
ATOM 554 O O . VAL A 1 74 ? -11.422 -6.920 -0.723 1.00 74.81 74 VAL A O 1
ATOM 557 N N . PRO A 1 75 ? -11.812 -5.741 1.167 1.00 68.56 75 PRO A N 1
ATOM 558 C CA . PRO A 1 75 ? -12.336 -6.881 1.931 1.00 68.56 75 PRO A CA 1
ATOM 559 C C . PRO A 1 75 ? -13.613 -7.486 1.341 1.00 68.56 75 PRO A C 1
ATOM 561 O O . PRO A 1 75 ? -13.815 -8.698 1.374 1.00 68.56 75 PRO A O 1
ATOM 564 N N . LEU A 1 76 ? -14.483 -6.647 0.772 1.00 69.69 76 LEU A N 1
ATOM 565 C CA . LEU A 1 76 ? -15.793 -7.064 0.275 1.00 69.69 76 LEU A CA 1
ATOM 566 C C . LEU A 1 76 ? -15.795 -7.173 -1.251 1.00 69.69 76 LEU A C 1
ATOM 568 O O . LEU A 1 76 ? -15.432 -6.233 -1.958 1.00 69.69 76 LEU A O 1
ATOM 572 N N . GLY A 1 77 ? -16.284 -8.305 -1.767 1.00 73.94 77 GLY A N 1
ATOM 573 C CA . GLY A 1 77 ? -16.305 -8.593 -3.206 1.00 73.94 77 GLY A CA 1
ATOM 574 C C . GLY A 1 77 ? -17.050 -7.547 -4.045 1.00 73.94 77 GLY A C 1
ATOM 575 O O . GLY A 1 77 ? -16.591 -7.210 -5.135 1.00 73.94 77 GLY A O 1
ATOM 576 N N . LYS A 1 78 ? -18.140 -6.971 -3.512 1.00 72.56 78 LYS A N 1
ATOM 577 C CA . LYS A 1 78 ? -18.899 -5.893 -4.174 1.00 72.56 78 LYS A CA 1
ATOM 578 C C . LYS A 1 78 ? -18.038 -4.654 -4.456 1.00 72.56 78 LYS A C 1
ATOM 580 O O . LYS A 1 78 ? -18.023 -4.175 -5.582 1.00 72.56 78 LYS A O 1
ATOM 585 N N . TYR A 1 79 ? -17.240 -4.221 -3.479 1.00 69.69 79 TYR A N 1
ATOM 586 C CA . TYR A 1 79 ? -16.341 -3.071 -3.619 1.00 69.69 79 TYR A CA 1
ATOM 587 C C . TYR A 1 79 ? -15.092 -3.420 -4.430 1.00 69.69 79 TYR A C 1
ATOM 589 O O . TYR A 1 79 ? -14.509 -2.561 -5.079 1.00 69.69 79 TYR A O 1
ATOM 597 N N . ARG A 1 80 ? -14.683 -4.695 -4.451 1.00 76.94 80 ARG A N 1
ATOM 598 C CA . ARG A 1 80 ? -13.572 -5.151 -5.295 1.00 76.94 80 ARG A CA 1
ATOM 599 C C . ARG A 1 80 ? -13.906 -5.044 -6.784 1.00 76.94 80 ARG A C 1
ATOM 601 O O . ARG A 1 80 ? -13.020 -4.734 -7.575 1.00 76.94 80 ARG A O 1
ATOM 608 N N . LYS A 1 81 ? -15.161 -5.308 -7.168 1.00 73.94 81 LYS A N 1
ATOM 609 C CA . LYS A 1 81 ? -15.634 -5.132 -8.550 1.00 73.94 81 LYS A CA 1
ATOM 610 C C . LYS A 1 81 ? -15.570 -3.659 -8.958 1.00 73.94 81 LYS A C 1
ATOM 612 O O . LYS A 1 81 ? -14.931 -3.338 -9.953 1.00 73.94 81 LYS A O 1
ATOM 617 N N . GLU A 1 82 ? -16.121 -2.784 -8.125 1.00 74.75 82 GLU A N 1
ATOM 618 C CA . GLU A 1 82 ? -16.078 -1.332 -8.322 1.00 74.75 82 GLU A CA 1
ATOM 619 C C . GLU A 1 82 ? -14.634 -0.807 -8.406 1.00 74.75 82 GLU A C 1
ATOM 621 O O . GLU A 1 82 ? -14.288 -0.073 -9.325 1.00 74.75 82 GLU A O 1
ATOM 626 N N . ALA A 1 83 ? -13.738 -1.280 -7.534 1.00 74.44 83 ALA A N 1
ATOM 627 C CA . ALA A 1 83 ? -12.326 -0.900 -7.548 1.00 74.44 83 ALA A CA 1
ATOM 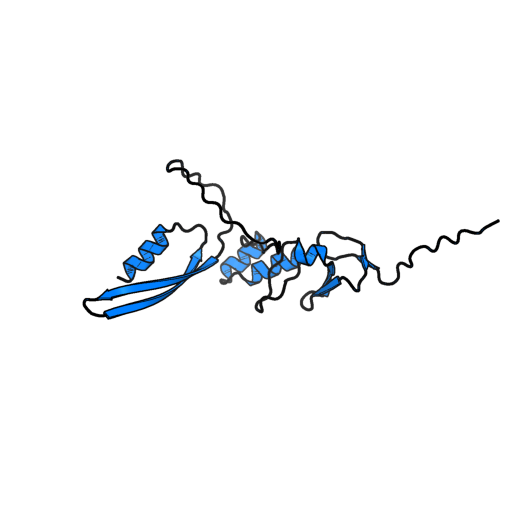628 C C . ALA A 1 83 ? -11.557 -1.376 -8.797 1.00 74.44 83 ALA A C 1
ATOM 630 O O . ALA A 1 83 ? -10.559 -0.765 -9.185 1.00 74.44 83 ALA A O 1
ATOM 631 N N . ARG A 1 84 ? -11.990 -2.460 -9.456 1.00 78.31 84 ARG A N 1
ATOM 632 C CA . ARG A 1 84 ? -11.421 -2.865 -10.755 1.00 78.31 84 ARG A CA 1
ATOM 633 C C . ARG A 1 84 ? -11.807 -1.867 -11.841 1.00 78.31 84 ARG A C 1
ATOM 635 O O . ARG A 1 84 ? -10.929 -1.419 -12.578 1.00 78.31 84 ARG A O 1
ATOM 642 N N . GLU A 1 85 ? -13.087 -1.512 -11.884 1.00 79.00 85 GLU A N 1
ATOM 643 C CA . GLU A 1 85 ? -13.696 -0.647 -12.899 1.00 79.00 85 GLU A CA 1
ATOM 644 C C . GLU A 1 85 ? -13.246 0.817 -12.749 1.00 79.00 85 GLU A C 1
ATOM 646 O O . GLU A 1 85 ? -12.838 1.440 -13.727 1.00 79.00 85 GLU A O 1
ATOM 651 N N . HIS A 1 86 ? -13.206 1.335 -11.520 1.00 74.50 86 HIS A N 1
ATOM 652 C CA . HIS A 1 86 ? -12.953 2.752 -11.232 1.00 74.50 86 HIS A CA 1
ATOM 653 C C . HIS A 1 86 ? -11.588 3.037 -10.586 1.00 74.50 86 HIS A C 1
ATOM 655 O O . HIS A 1 86 ? -11.177 4.192 -10.498 1.00 74.50 86 HIS A O 1
ATOM 661 N N . GLY A 1 87 ? -10.842 1.998 -10.200 1.00 63.59 87 GLY A N 1
ATOM 662 C CA . GLY A 1 87 ? -9.591 2.133 -9.450 1.00 63.59 87 GLY A CA 1
ATOM 663 C C . GLY A 1 87 ? -9.813 2.101 -7.937 1.00 63.59 87 GLY A C 1
ATOM 664 O O . GLY A 1 87 ? -10.920 2.289 -7.439 1.00 63.59 87 GLY A O 1
ATOM 665 N N . THR A 1 88 ? -8.754 1.801 -7.186 1.00 57.69 88 THR A N 1
ATOM 666 C CA . THR A 1 88 ? -8.826 1.726 -5.722 1.00 57.69 88 THR A CA 1
ATOM 667 C C . THR A 1 88 ? -8.616 3.102 -5.113 1.00 57.69 88 THR A C 1
ATOM 669 O O . THR A 1 88 ? -7.697 3.798 -5.548 1.00 57.69 88 THR A O 1
ATOM 672 N N . PRO A 1 89 ? -9.358 3.470 -4.056 1.00 55.78 89 PRO A N 1
ATOM 673 C CA . PRO A 1 89 ? -9.028 4.667 -3.299 1.00 55.78 89 PRO A CA 1
ATOM 674 C C . PRO A 1 89 ? -7.688 4.489 -2.573 1.00 55.78 89 PRO A C 1
ATOM 676 O O . PRO A 1 89 ? -6.874 5.396 -2.592 1.00 55.78 89 PRO A O 1
ATOM 679 N N . PHE A 1 90 ? -7.403 3.319 -1.994 1.00 53.88 90 PHE A N 1
ATOM 680 C CA . PHE A 1 90 ? -6.169 3.065 -1.243 1.00 53.88 90 PHE A CA 1
ATOM 681 C C . PHE A 1 90 ? -4.930 3.357 -2.102 1.00 53.88 90 PHE A C 1
ATOM 683 O O . PHE A 1 90 ? -4.686 2.649 -3.071 1.00 53.88 90 PHE A O 1
ATOM 690 N N . LEU A 1 91 ? -4.162 4.397 -1.780 1.00 54.22 91 LEU A N 1
ATOM 691 C CA . LEU A 1 91 ? -2.864 4.649 -2.406 1.00 54.22 91 LEU A CA 1
ATOM 692 C C . LEU A 1 91 ? -1.797 3.877 -1.612 1.00 54.22 91 LEU A C 1
ATOM 694 O O . LEU A 1 91 ? -1.910 3.728 -0.399 1.00 54.22 91 LEU A O 1
ATOM 698 N N . GLY A 1 92 ? -0.799 3.315 -2.300 1.00 55.78 92 GLY A N 1
ATOM 699 C CA . GLY A 1 92 ? 0.303 2.587 -1.658 1.00 55.78 92 GLY A CA 1
ATOM 700 C C . GLY A 1 92 ? 1.161 3.473 -0.742 1.00 55.78 92 GLY A C 1
ATOM 701 O O . GLY A 1 92 ? 0.918 4.666 -0.589 1.00 55.78 92 GLY A O 1
ATOM 702 N N . VAL A 1 93 ? 2.205 2.906 -0.143 1.00 53.56 93 VAL A N 1
ATOM 703 C CA . VAL A 1 93 ? 3.131 3.645 0.732 1.00 53.56 93 VAL A CA 1
ATOM 704 C C . VAL A 1 93 ? 4.391 4.005 -0.059 1.00 53.56 93 VAL A C 1
ATOM 706 O O . VAL A 1 93 ? 4.908 3.178 -0.811 1.00 53.56 93 VAL A O 1
ATOM 709 N N . LYS A 1 94 ? 4.901 5.234 0.097 1.00 52.84 94 LYS A N 1
ATOM 710 C CA . LYS A 1 94 ? 6.245 5.615 -0.375 1.00 52.84 94 LYS A CA 1
ATOM 711 C C . LYS A 1 94 ? 7.257 5.338 0.736 1.00 52.84 94 LYS A C 1
ATOM 713 O O . LYS A 1 94 ? 7.082 5.830 1.848 1.00 52.84 94 LYS A O 1
ATOM 718 N N . GLN A 1 95 ? 8.307 4.568 0.458 1.00 46.31 95 GLN A N 1
ATOM 719 C CA . GLN A 1 95 ? 9.332 4.217 1.449 1.00 46.31 95 GLN A CA 1
ATOM 720 C C . GLN A 1 95 ? 10.425 5.294 1.559 1.00 46.31 95 GLN A C 1
ATOM 722 O O . GLN A 1 95 ? 11.615 5.031 1.394 1.00 46.31 95 GLN A O 1
ATOM 727 N N . SER A 1 96 ? 10.0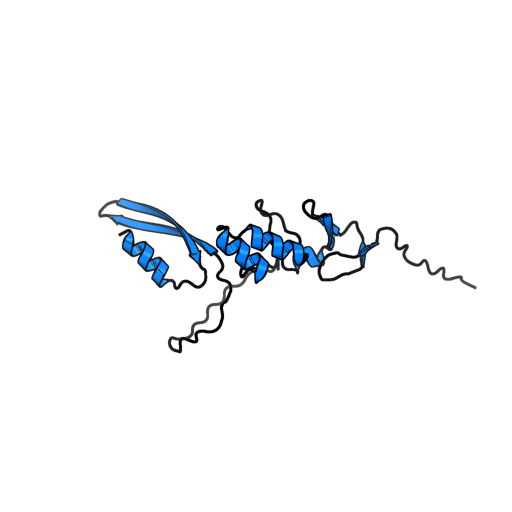39 6.528 1.882 1.00 43.53 96 SER A N 1
ATOM 728 C CA . SER A 1 96 ? 11.004 7.599 2.139 1.00 43.53 96 SER A CA 1
ATOM 729 C C . SER A 1 96 ? 11.629 7.410 3.525 1.00 43.53 96 SER A C 1
ATOM 731 O O . SER A 1 96 ? 11.026 7.747 4.543 1.00 43.53 96 SER A O 1
ATOM 733 N N . SER A 1 97 ? 12.848 6.874 3.593 1.00 44.97 97 SER A N 1
ATOM 734 C CA . SER A 1 97 ? 13.624 6.878 4.839 1.00 44.97 97 SER A CA 1
ATOM 735 C C . SER A 1 97 ? 14.187 8.276 5.109 1.00 44.97 97 SER A C 1
ATOM 737 O O . SER A 1 97 ? 15.244 8.616 4.587 1.00 44.97 97 SER A O 1
ATOM 739 N N . THR A 1 98 ? 13.525 9.061 5.963 1.00 37.66 98 THR A N 1
ATOM 740 C CA . THR A 1 98 ? 14.147 10.188 6.683 1.00 37.66 98 THR A CA 1
ATOM 741 C C . THR A 1 98 ? 13.589 10.305 8.103 1.00 37.66 98 THR A C 1
ATOM 743 O O . THR A 1 98 ? 12.389 10.453 8.314 1.00 37.66 98 THR A O 1
ATOM 746 N N . ASN A 1 99 ? 14.506 10.227 9.065 1.00 42.34 99 ASN A N 1
ATOM 747 C CA . ASN A 1 99 ? 14.336 10.419 10.503 1.00 42.34 99 ASN A CA 1
ATOM 748 C C . ASN A 1 99 ? 13.784 11.810 10.898 1.00 42.34 99 ASN A C 1
ATOM 750 O O . ASN A 1 99 ? 14.177 12.809 10.311 1.00 42.34 99 ASN A O 1
ATOM 754 N N . VAL A 1 100 ? 12.989 11.822 11.983 1.00 40.94 100 VAL A N 1
ATOM 755 C CA . VAL A 1 100 ? 12.889 12.826 13.076 1.00 40.94 100 VAL A CA 1
ATOM 756 C C . VAL A 1 100 ? 12.630 14.304 12.707 1.00 40.94 100 VAL A C 1
ATOM 758 O O . VAL A 1 100 ? 13.524 14.994 12.245 1.00 40.94 100 VAL A O 1
ATOM 761 N N . MET A 1 101 ? 11.462 14.842 13.098 1.00 31.91 101 MET A N 1
ATOM 762 C CA . MET A 1 101 ? 11.333 15.931 14.097 1.00 31.91 101 MET A CA 1
ATOM 763 C C . MET A 1 101 ? 9.864 16.326 14.327 1.00 31.91 101 MET A C 1
ATOM 765 O O . MET A 1 101 ? 9.137 16.687 13.406 1.00 31.91 101 MET A O 1
ATOM 769 N N . SER A 1 102 ? 9.461 16.316 15.602 1.00 41.91 102 SER A N 1
ATOM 770 C CA . SER A 1 102 ? 8.311 17.058 16.126 1.00 41.91 102 SER A CA 1
ATOM 771 C C . SER A 1 102 ? 8.385 18.533 15.749 1.00 41.91 102 SER A C 1
ATOM 773 O O . SER A 1 102 ? 9.426 19.157 15.946 1.00 41.91 102 SER A O 1
ATOM 775 N N . SER A 1 103 ? 7.254 19.127 15.372 1.00 37.72 103 SER A N 1
ATOM 776 C CA . SER A 1 103 ? 6.956 20.534 15.655 1.00 37.72 103 SER A CA 1
ATOM 777 C C . SER A 1 103 ? 5.446 20.753 15.682 1.00 37.72 103 SER A C 1
ATOM 779 O O . SER A 1 103 ? 4.751 20.588 14.687 1.00 37.72 103 SER A O 1
ATOM 781 N N . ARG A 1 104 ? 4.957 21.103 16.875 1.00 41.72 104 ARG A N 1
ATOM 782 C CA . ARG A 1 104 ? 3.648 21.708 17.120 1.00 41.72 104 ARG A CA 1
ATOM 783 C C . ARG A 1 104 ? 3.550 23.037 16.368 1.00 41.72 104 ARG A C 1
ATOM 785 O O . ARG A 1 104 ? 4.433 23.871 16.542 1.00 41.72 104 ARG A O 1
ATOM 792 N N . SER A 1 105 ? 2.407 23.303 15.749 1.00 34.91 105 SER A N 1
ATOM 793 C CA . SER A 1 105 ? 1.805 24.638 15.786 1.00 34.91 105 SER A CA 1
ATOM 794 C C . SER A 1 105 ? 0.304 24.576 15.503 1.00 34.91 105 SER A C 1
ATOM 796 O O . SER A 1 105 ? -0.173 23.904 14.594 1.00 34.91 105 SER A O 1
ATOM 798 N N . SER A 1 106 ? -0.413 25.251 16.390 1.00 41.47 106 SER A N 1
ATOM 799 C CA . SER A 1 106 ? -1.849 25.499 16.478 1.00 41.47 106 SER A CA 1
ATOM 800 C C . SER A 1 106 ? -2.392 26.303 15.291 1.00 41.47 106 SER A C 1
ATOM 802 O O . SER A 1 106 ? -1.604 27.022 14.688 1.00 41.47 106 SER A O 1
ATOM 804 N N . LEU A 1 107 ? -3.715 26.249 15.047 1.00 35.66 107 LEU A N 1
ATOM 805 C CA . LEU A 1 107 ? -4.631 27.344 14.623 1.00 35.66 107 LEU A CA 1
ATOM 806 C C . LEU A 1 107 ? -6.005 26.721 14.253 1.00 35.66 107 LEU A C 1
ATOM 808 O O . LEU A 1 107 ? -6.077 25.862 13.386 1.00 35.66 107 LEU A O 1
ATOM 812 N N . THR A 1 108 ? -7.009 26.855 15.129 1.00 32.94 108 THR A N 1
ATOM 813 C CA . THR A 1 108 ? -8.210 27.732 15.051 1.00 32.94 108 THR A CA 1
ATOM 814 C C . THR A 1 108 ? -9.415 27.128 14.327 1.00 32.94 108 THR A C 1
ATOM 816 O O . THR A 1 108 ? -9.332 26.714 13.178 1.00 32.94 108 THR A O 1
ATOM 819 N N . SER A 1 109 ? -10.527 27.110 15.069 1.00 41.47 109 SER A N 1
ATOM 820 C CA . SER A 1 109 ? -11.879 26.725 14.663 1.00 41.47 109 SER A CA 1
ATOM 821 C C . SER A 1 109 ? -12.437 27.653 13.585 1.00 41.47 109 SER A C 1
ATOM 823 O O . SER A 1 109 ? -12.056 28.819 13.512 1.00 41.47 109 SER A O 1
ATOM 825 N N . ASP A 1 110 ? -13.405 27.099 12.860 1.00 31.72 110 ASP A N 1
ATOM 826 C CA . ASP A 1 110 ? -14.312 27.714 11.891 1.00 31.72 110 ASP A CA 1
ATOM 827 C C . ASP A 1 110 ? -13.756 27.816 10.469 1.00 31.72 110 ASP A C 1
ATOM 829 O O . ASP A 1 110 ? -13.029 28.749 10.145 1.00 31.72 110 ASP A O 1
ATOM 833 N N . GLN A 1 111 ? -14.190 26.902 9.584 1.00 34.53 111 GLN A N 1
ATOM 834 C CA . GLN A 1 111 ? -15.096 27.262 8.479 1.00 34.53 111 GLN A CA 1
ATOM 835 C C . GLN A 1 111 ? -15.358 26.130 7.456 1.00 34.53 111 GLN A C 1
ATOM 837 O O . GLN A 1 111 ? -14.446 25.523 6.910 1.00 34.53 111 G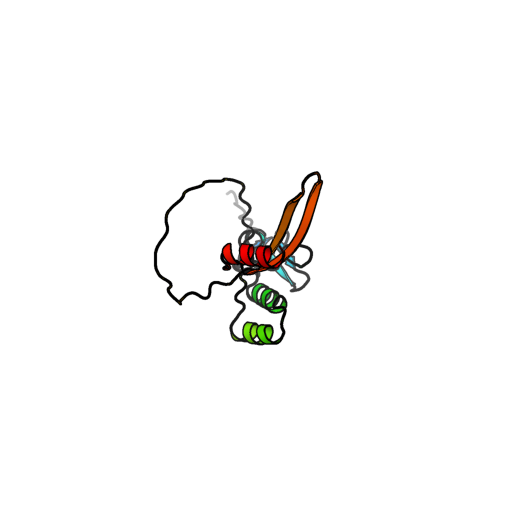LN A O 1
ATOM 842 N N . TYR A 1 112 ? -16.654 25.959 7.163 1.00 31.34 112 TYR A N 1
ATOM 843 C CA . TYR A 1 112 ? -17.294 25.452 5.937 1.00 31.34 112 TYR A CA 1
ATOM 844 C C . TYR A 1 112 ? -17.019 24.014 5.445 1.00 31.34 112 TYR A C 1
ATOM 846 O O . TYR A 1 112 ? -16.065 23.722 4.727 1.00 31.34 112 TYR A O 1
ATOM 854 N N . TYR A 1 113 ? -18.013 23.150 5.697 1.00 38.72 113 TYR A N 1
ATOM 855 C CA . TYR A 1 113 ? -18.286 21.939 4.920 1.00 38.72 113 TYR A CA 1
ATOM 856 C C . TYR A 1 113 ? -18.374 22.275 3.425 1.00 38.72 113 TYR A C 1
ATOM 858 O O . TYR A 1 113 ? -19.316 22.925 2.972 1.00 38.72 113 TYR A O 1
ATOM 866 N N . THR A 1 114 ? -17.410 21.782 2.654 1.00 32.47 114 THR A N 1
ATOM 867 C CA . THR A 1 114 ? -17.511 21.655 1.199 1.00 32.47 114 THR A CA 1
ATOM 868 C C . THR A 1 114 ? -17.553 20.164 0.851 1.00 32.47 114 THR A C 1
ATOM 870 O O . THR A 1 114 ? -16.637 19.424 1.214 1.00 32.47 114 THR A O 1
ATOM 873 N N . PRO A 1 115 ? -18.598 19.670 0.163 1.00 46.34 115 PRO A N 1
ATOM 874 C CA . PRO A 1 115 ? -18.682 18.278 -0.251 1.00 46.34 115 PRO A CA 1
ATOM 875 C C . PRO A 1 115 ? -17.921 18.121 -1.569 1.00 46.34 115 PRO A C 1
ATOM 877 O O . PRO A 1 115 ? -18.515 18.104 -2.642 1.00 46.34 115 PRO A O 1
ATOM 880 N N . SER A 1 116 ? -16.589 18.096 -1.527 1.00 41.31 116 SER A N 1
ATOM 881 C CA . SER A 1 116 ? -15.777 17.755 -2.705 1.00 41.31 116 SER A CA 1
ATOM 882 C C . SER A 1 116 ? -14.327 17.510 -2.336 1.00 41.31 116 SER A C 1
ATOM 884 O O . SER A 1 116 ? -13.470 18.375 -2.481 1.00 41.31 116 SER A O 1
ATOM 886 N N . ARG A 1 117 ? -14.061 16.288 -1.887 1.00 36.78 117 ARG A N 1
ATOM 887 C CA . ARG A 1 117 ? -12.851 15.522 -2.195 1.00 36.78 117 ARG A CA 1
ATOM 888 C C . ARG A 1 117 ? -13.052 14.162 -1.550 1.00 36.78 117 ARG A C 1
ATOM 890 O O . ARG A 1 117 ? -12.946 14.034 -0.338 1.00 36.78 117 ARG A O 1
ATOM 897 N N . MET A 1 118 ? -13.376 13.158 -2.359 1.00 45.84 118 MET A N 1
ATOM 898 C CA . MET A 1 118 ? -13.221 11.763 -1.956 1.00 45.84 118 MET A CA 1
ATOM 899 C C . MET A 1 118 ? -11.718 11.503 -1.817 1.00 45.84 118 MET A C 1
ATOM 901 O O . MET A 1 118 ? -11.062 11.042 -2.748 1.00 45.84 118 MET A O 1
ATOM 905 N N . VAL A 1 119 ? -11.154 11.928 -0.688 1.00 43.53 119 VAL A N 1
ATOM 906 C CA . VAL A 1 119 ? -9.805 11.554 -0.280 1.00 43.53 119 VAL A CA 1
ATOM 907 C C . VAL A 1 119 ? -9.881 10.085 0.124 1.00 43.53 119 VAL A C 1
ATOM 909 O O . VAL A 1 119 ? -10.824 9.702 0.815 1.00 43.53 119 VAL A O 1
ATOM 912 N N . PRO A 1 120 ? -8.945 9.238 -0.316 1.00 45.53 120 PRO A N 1
ATOM 913 C CA . PRO A 1 120 ? -8.878 7.874 0.158 1.00 45.53 120 PRO A CA 1
ATOM 914 C C . PRO A 1 120 ? -8.768 7.815 1.669 1.00 45.53 120 PRO A C 1
ATOM 916 O O . PRO A 1 120 ? -7.795 8.292 2.251 1.00 45.53 120 PRO A O 1
ATOM 919 N N . THR A 1 121 ? -9.757 7.198 2.288 1.00 56.25 121 THR A N 1
ATOM 920 C CA . THR A 1 121 ? -9.739 6.977 3.714 1.00 56.25 121 THR A CA 1
ATOM 921 C C . THR A 1 121 ? -8.848 5.780 4.034 1.00 56.25 121 THR A C 1
ATOM 923 O O . THR A 1 121 ? -9.164 4.636 3.696 1.00 56.25 121 THR A O 1
ATOM 926 N N . GLU A 1 122 ? -7.699 6.032 4.650 1.00 70.81 122 GLU A N 1
ATOM 927 C CA . GLU A 1 122 ? -6.815 4.979 5.150 1.00 70.81 122 GLU A CA 1
ATOM 928 C C . GLU A 1 122 ? -7.512 4.264 6.316 1.00 70.81 122 GLU A C 1
ATOM 930 O O . GLU A 1 122 ? -8.214 4.894 7.098 1.00 70.81 122 GLU A O 1
ATOM 935 N N . LEU A 1 123 ? -7.355 2.948 6.462 1.00 73.88 123 LEU A N 1
ATOM 936 C CA . LEU A 1 123 ? -7.872 2.246 7.640 1.00 73.88 123 LEU A CA 1
ATOM 937 C C . LEU A 1 123 ? -6.807 2.259 8.737 1.00 73.88 123 LEU A C 1
ATOM 939 O O . LEU A 1 123 ? -5.752 1.640 8.607 1.00 73.88 123 LEU A O 1
ATOM 943 N N . LEU A 1 124 ? -7.092 2.963 9.826 1.00 73.62 124 LEU A N 1
ATOM 944 C CA . LEU A 1 124 ? -6.273 3.018 11.026 1.00 73.62 124 LEU A CA 1
ATOM 945 C C . LEU A 1 124 ? -6.627 1.849 11.944 1.00 73.62 124 LEU A C 1
ATOM 947 O O . LEU A 1 124 ? -7.763 1.721 12.398 1.00 73.62 124 LEU A O 1
ATOM 951 N N . HIS A 1 125 ? -5.640 1.021 12.280 1.00 80.56 125 HIS A N 1
ATOM 952 C CA . HIS A 1 125 ? -5.780 0.051 13.362 1.00 80.56 125 HIS A CA 1
ATOM 953 C C . HIS A 1 125 ? -5.546 0.758 14.703 1.00 80.56 125 HIS A C 1
ATOM 955 O O . HIS A 1 125 ? -4.415 1.090 15.062 1.00 80.56 125 HIS A O 1
ATOM 961 N N . VAL A 1 126 ? -6.619 0.999 15.453 1.00 80.00 126 VAL A N 1
ATOM 962 C CA . VAL A 1 126 ? -6.595 1.748 16.710 1.00 80.00 126 VAL A CA 1
ATOM 963 C C . VAL A 1 126 ? -6.749 0.796 17.890 1.00 80.00 126 VAL A C 1
ATOM 965 O O . VAL A 1 126 ? -7.713 0.035 17.991 1.00 80.00 126 VAL A O 1
ATOM 968 N N . ARG A 1 127 ? -5.803 0.881 18.830 1.00 83.06 127 ARG A N 1
ATOM 969 C CA . ARG A 1 127 ? -5.837 0.160 20.105 1.00 83.06 127 ARG A CA 1
ATOM 970 C C . ARG A 1 127 ? -6.102 1.135 21.246 1.00 83.06 127 ARG A C 1
ATOM 972 O O . ARG A 1 127 ? -5.231 1.913 21.621 1.00 83.06 127 ARG A O 1
ATOM 979 N N . ILE A 1 128 ? -7.293 1.053 21.822 1.00 82.38 128 ILE A N 1
ATOM 980 C CA . ILE A 1 128 ? -7.751 1.898 22.924 1.00 82.38 128 ILE A CA 1
ATOM 981 C C . ILE A 1 128 ? -7.571 1.132 24.236 1.00 82.38 128 ILE A C 1
ATOM 983 O O . ILE A 1 128 ? -8.005 -0.013 24.382 1.00 82.38 128 ILE A O 1
ATOM 987 N N . LEU A 1 129 ? -6.899 1.759 25.198 1.00 82.00 129 LEU A N 1
ATOM 988 C CA . LEU A 1 129 ? -6.730 1.243 26.553 1.00 82.00 129 LEU A CA 1
ATOM 989 C C . LEU A 1 129 ? -7.495 2.146 27.514 1.00 82.00 129 LEU A C 1
ATOM 991 O O . LEU A 1 129 ? -7.096 3.286 27.733 1.00 82.00 129 LEU A O 1
ATOM 995 N N . ILE A 1 130 ? -8.573 1.625 28.090 1.00 83.94 130 ILE A N 1
ATOM 996 C CA . ILE A 1 130 ? -9.381 2.332 29.082 1.00 83.94 130 ILE A CA 1
ATOM 997 C C . ILE A 1 130 ? -8.896 1.892 30.462 1.00 83.94 130 ILE A C 1
ATOM 999 O O . ILE A 1 130 ? -8.827 0.697 30.758 1.00 83.94 130 ILE A O 1
ATOM 1003 N N . LEU A 1 131 ? -8.510 2.861 31.287 1.00 83.69 131 LEU A N 1
ATOM 1004 C CA . LEU A 1 131 ? -8.112 2.647 32.674 1.00 83.69 131 LEU A CA 1
ATOM 1005 C C . LEU A 1 131 ? -9.155 3.299 33.570 1.00 83.69 131 LEU A C 1
ATOM 1007 O O . LEU A 1 131 ? -9.228 4.522 33.653 1.00 83.69 131 LEU A O 1
ATOM 1011 N N . GLU A 1 132 ? -9.944 2.483 34.250 1.00 82.19 132 GLU A N 1
ATOM 1012 C CA . GLU A 1 132 ? -10.963 2.956 35.173 1.00 82.19 132 GLU A CA 1
ATOM 1013 C C . GLU A 1 132 ? -10.474 2.782 36.611 1.00 82.19 132 GLU A C 1
ATOM 1015 O O . GLU A 1 132 ? -10.181 1.674 37.065 1.00 82.19 132 GLU A O 1
ATOM 1020 N N . LYS A 1 133 ? -10.357 3.890 37.347 1.00 80.88 133 LYS A N 1
ATOM 1021 C CA . LYS A 1 133 ? -9.989 3.856 38.764 1.00 80.88 133 LYS A CA 1
ATOM 1022 C C . LYS A 1 133 ? -11.245 3.674 39.612 1.00 80.88 133 LYS A C 1
ATOM 1024 O O . LYS A 1 133 ? -11.924 4.638 39.948 1.00 80.88 133 LYS A O 1
ATOM 1029 N N . MET A 1 134 ? -11.503 2.440 40.021 1.00 80.38 134 MET A N 1
ATOM 1030 C CA . MET A 1 134 ? -12.463 2.137 41.076 1.00 80.38 134 MET A CA 1
ATOM 1031 C C . MET A 1 134 ? -11.814 2.336 42.452 1.00 80.38 134 MET A C 1
ATOM 1033 O O . MET A 1 134 ? -10.591 2.293 42.579 1.00 80.38 134 MET A O 1
ATOM 1037 N N . LYS A 1 135 ? -12.635 2.553 43.493 1.00 83.12 135 LYS A N 1
ATOM 1038 C CA . LYS A 1 135 ? -12.243 2.984 44.858 1.00 83.12 135 LYS A CA 1
ATOM 1039 C C . LYS A 1 135 ? -10.864 2.497 45.342 1.00 83.12 135 LYS A C 1
ATOM 1041 O O . LYS A 1 135 ? -10.094 3.302 45.855 1.00 83.12 135 LYS A O 1
ATOM 1046 N N . SER A 1 136 ? -10.537 1.216 45.162 1.00 79.44 136 SER A N 1
ATOM 1047 C CA . SER A 1 136 ? -9.250 0.624 45.562 1.00 79.44 136 SER A CA 1
ATOM 1048 C C . SER A 1 136 ? -8.503 -0.125 44.448 1.00 79.44 136 SER A C 1
ATOM 1050 O O . SER A 1 136 ? -7.491 -0.766 44.727 1.00 79.44 136 SER A O 1
ATOM 1052 N N . ARG A 1 137 ? -8.985 -0.100 43.197 1.00 67.38 137 ARG A N 1
ATOM 1053 C CA . ARG A 1 137 ? -8.431 -0.904 42.092 1.00 67.38 137 ARG A CA 1
ATOM 1054 C C . ARG A 1 137 ? -8.522 -0.166 40.762 1.00 67.38 137 ARG A C 1
ATOM 1056 O O . ARG A 1 137 ? -9.512 0.500 40.489 1.00 67.38 137 ARG A O 1
ATOM 1063 N N . ILE A 1 138 ? -7.506 -0.329 39.920 1.00 82.81 138 ILE A N 1
ATOM 1064 C CA . ILE A 1 138 ? -7.542 0.134 38.531 1.00 82.81 138 ILE A CA 1
ATOM 1065 C C . ILE A 1 138 ? -7.970 -1.047 37.662 1.00 82.81 138 ILE A C 1
ATOM 1067 O O . ILE A 1 138 ? -7.287 -2.071 37.626 1.00 82.81 138 ILE A O 1
ATOM 1071 N N . VAL A 1 139 ? -9.102 -0.908 36.982 1.00 77.88 139 VAL A N 1
ATOM 1072 C CA . VAL A 1 139 ? -9.585 -1.854 35.978 1.00 77.88 139 VAL A CA 1
ATOM 1073 C C . VAL A 1 139 ? -9.046 -1.414 34.623 1.00 77.88 139 VAL A C 1
ATOM 1075 O O . VAL A 1 139 ? -9.098 -0.238 34.272 1.00 77.88 139 VAL A O 1
ATOM 1078 N N . ARG A 1 140 ? -8.489 -2.360 33.865 1.00 82.50 140 ARG A N 1
ATOM 1079 C CA . ARG A 1 140 ? -7.950 -2.115 32.526 1.00 82.50 140 ARG A CA 1
ATOM 1080 C C . ARG A 1 140 ? -8.802 -2.831 31.495 1.00 82.50 140 ARG A C 1
ATOM 1082 O O . ARG A 1 140 ? -8.878 -4.056 31.510 1.00 82.50 140 ARG A O 1
ATOM 1089 N N . GLN A 1 141 ? -9.350 -2.076 30.555 1.00 79.19 141 GLN A N 1
ATOM 1090 C CA . GLN A 1 141 ? -10.039 -2.609 29.390 1.00 79.19 141 GLN A CA 1
ATOM 1091 C C . GLN A 1 141 ? -9.242 -2.287 28.126 1.00 79.19 141 GLN A C 1
ATOM 1093 O O . GLN A 1 141 ? -8.636 -1.224 27.993 1.00 79.19 141 GLN A O 1
ATOM 1098 N N . LYS A 1 142 ? -9.209 -3.241 27.198 1.00 83.38 142 LYS A N 1
ATOM 1099 C CA . LYS A 1 142 ? -8.538 -3.116 25.905 1.00 83.38 142 LYS A CA 1
ATOM 1100 C C . LYS A 1 142 ? -9.583 -3.256 24.804 1.00 83.38 142 LYS A C 1
ATOM 1102 O O . LYS A 1 142 ? -10.329 -4.233 24.799 1.00 83.38 142 LYS A O 1
ATOM 1107 N N . LEU A 1 143 ? -9.592 -2.314 23.871 1.00 80.88 143 LEU A N 1
ATOM 1108 C CA . LEU A 1 143 ? -10.423 -2.337 22.676 1.00 80.88 143 LEU A CA 1
ATOM 1109 C C . LEU A 1 143 ? -9.531 -2.170 21.445 1.00 80.88 143 LEU A C 1
ATOM 1111 O O . LEU A 1 143 ? -8.645 -1.321 21.428 1.00 80.88 143 LEU A O 1
ATOM 1115 N N . GLU A 1 144 ? -9.750 -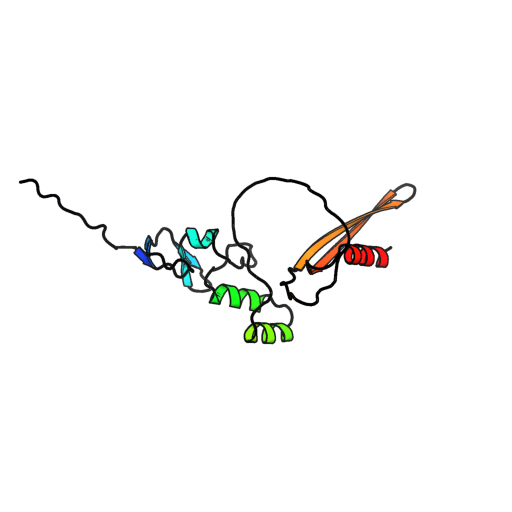2.994 20.430 1.00 81.62 144 GLU A N 1
ATOM 1116 C CA . GLU A 1 144 ? -9.073 -2.899 19.135 1.00 81.62 144 GLU A CA 1
ATOM 1117 C C . GLU A 1 144 ? -10.137 -2.725 18.057 1.00 81.62 144 GLU A C 1
ATOM 1119 O O . GLU A 1 144 ? -11.135 -3.453 18.042 1.00 81.62 144 GLU A O 1
ATOM 1124 N N . ARG A 1 145 ? -9.961 -1.716 17.204 1.00 77.38 145 ARG A N 1
ATOM 1125 C CA . ARG A 1 145 ? -10.889 -1.370 16.126 1.00 77.38 145 ARG A CA 1
ATOM 1126 C C . ARG A 1 145 ? -10.123 -0.869 14.914 1.00 77.38 145 ARG A C 1
ATOM 1128 O O . ARG A 1 145 ? -9.093 -0.220 15.051 1.00 77.38 145 ARG A O 1
ATOM 1135 N N . GLU A 1 146 ? -10.670 -1.141 13.742 1.00 79.19 146 GLU A N 1
ATOM 1136 C CA . GLU A 1 146 ? -10.233 -0.527 12.494 1.00 79.19 146 GLU A CA 1
ATOM 1137 C C . GLU A 1 146 ? -11.165 0.644 12.205 1.00 79.19 146 GLU A C 1
ATOM 1139 O O . GLU A 1 146 ? -12.384 0.463 12.154 1.00 79.19 146 GLU A O 1
ATOM 1144 N N . LEU A 1 147 ? -10.601 1.844 12.097 1.00 77.19 147 LEU A N 1
ATOM 1145 C CA . LEU A 1 147 ? -11.346 3.075 11.872 1.00 77.19 147 LEU A CA 1
ATOM 1146 C C . LEU A 1 147 ? -10.840 3.772 10.613 1.00 77.19 147 LEU A C 1
ATOM 1148 O O . LEU A 1 147 ? -9.634 3.782 10.377 1.00 77.19 147 LEU A O 1
ATOM 1152 N N . PRO A 1 148 ? -11.722 4.372 9.810 1.00 77.69 148 PRO A N 1
ATOM 1153 C CA . PRO A 1 148 ? -11.287 5.166 8.673 1.00 77.69 148 PRO A CA 1
ATOM 1154 C C . PRO A 1 148 ? -10.533 6.437 9.147 1.00 77.69 148 PRO A C 1
ATOM 1156 O O . PRO A 1 148 ? -10.873 7.014 10.175 1.00 77.69 148 PRO A O 1
ATOM 1159 N N . SER A 1 149 ? -9.471 6.856 8.454 1.00 74.44 149 SER A N 1
ATOM 1160 C CA . SER A 1 149 ? -8.553 7.930 8.874 1.00 74.44 149 SER A CA 1
ATOM 1161 C C . SER A 1 149 ? -9.136 9.338 8.792 1.00 74.44 149 SER A C 1
ATOM 1163 O O . SER A 1 149 ? -8.577 10.265 9.373 1.00 74.44 149 SER A O 1
ATOM 1165 N N . ASP A 1 150 ? -10.251 9.498 8.088 1.00 73.50 150 ASP A N 1
ATOM 1166 C CA . ASP A 1 150 ? -11.017 10.738 7.991 1.00 73.50 150 ASP A CA 1
ATOM 1167 C C . ASP A 1 150 ? -12.063 10.871 9.111 1.00 73.50 150 ASP A C 1
ATOM 1169 O O . ASP A 1 150 ? -12.734 11.902 9.201 1.00 73.50 150 ASP A O 1
ATOM 1173 N N . TYR A 1 151 ? -12.194 9.866 9.988 1.00 72.44 151 TYR A N 1
ATOM 1174 C CA . TYR A 1 151 ? -13.091 9.947 11.133 1.00 72.44 151 TYR A CA 1
ATOM 1175 C C . TYR A 1 151 ? -12.543 10.931 12.157 1.00 72.44 151 TYR A C 1
ATOM 1177 O O . TYR A 1 151 ? -11.379 10.879 12.564 1.00 72.44 151 TYR A O 1
ATOM 1185 N N . THR A 1 152 ? -13.420 11.816 12.624 1.00 72.44 152 THR A N 1
ATOM 1186 C CA . THR A 1 152 ? -13.084 12.734 13.704 1.00 72.44 152 THR A CA 1
ATOM 1187 C C . THR A 1 152 ? -12.855 11.957 14.996 1.00 72.44 152 THR A C 1
ATOM 1189 O O . THR A 1 152 ? -13.411 10.877 15.229 1.00 72.44 152 THR A O 1
ATOM 1192 N N . ILE A 1 153 ? -12.040 12.533 15.879 1.00 73.44 153 ILE A N 1
ATOM 1193 C CA . ILE A 1 153 ? -11.783 11.957 17.201 1.00 73.44 153 ILE A CA 1
ATOM 1194 C C . ILE A 1 153 ? -13.077 11.772 18.011 1.00 73.44 153 ILE A C 1
ATOM 1196 O O . ILE A 1 153 ? -13.141 10.889 18.861 1.00 73.44 153 ILE A O 1
ATOM 1200 N N . ASP A 1 154 ? -14.126 12.538 17.702 1.00 75.00 154 ASP A N 1
ATOM 1201 C CA . ASP A 1 154 ? -15.434 12.449 18.353 1.00 75.00 154 ASP A CA 1
ATOM 1202 C C . ASP A 1 154 ? -16.073 11.068 18.188 1.00 75.00 154 ASP A C 1
ATOM 1204 O O . ASP A 1 154 ? -16.620 10.533 19.146 1.00 75.00 154 ASP A O 1
ATOM 1208 N N . TYR A 1 155 ? -15.901 10.416 17.034 1.00 71.25 155 TYR A N 1
ATOM 1209 C CA . TYR A 1 155 ? -16.396 9.052 16.846 1.00 71.25 155 TYR A CA 1
ATOM 1210 C C . TYR A 1 155 ? -15.651 8.042 17.729 1.00 71.25 155 TYR A C 1
ATOM 1212 O O . TYR A 1 155 ? -16.242 7.101 18.258 1.00 71.25 155 TYR A O 1
ATOM 1220 N N . VAL A 1 156 ? -14.344 8.242 17.937 1.00 69.50 156 VAL A N 1
ATOM 1221 C CA . VAL A 1 156 ? -13.560 7.423 18.877 1.00 69.50 156 VAL A CA 1
ATOM 1222 C C . VAL A 1 156 ? -14.108 7.588 20.296 1.00 69.50 156 VAL A C 1
ATOM 1224 O O . VAL A 1 156 ? -14.209 6.609 21.035 1.00 69.50 156 VAL A O 1
ATOM 1227 N N . LEU A 1 157 ? -14.494 8.812 20.667 1.00 76.81 157 LEU A N 1
ATOM 1228 C CA . LEU A 1 157 ? -15.095 9.114 21.965 1.00 76.81 157 LEU A CA 1
ATOM 1229 C C . LEU A 1 157 ? -16.500 8.517 22.110 1.00 76.81 157 LEU A C 1
ATOM 1231 O O . LEU A 1 157 ? -16.816 8.004 23.182 1.00 76.81 157 LEU A O 1
ATOM 1235 N N . ASP A 1 158 ? -17.314 8.515 21.055 1.00 78.50 158 ASP A N 1
ATOM 1236 C CA . ASP A 1 158 ? -18.636 7.879 21.066 1.00 78.50 158 ASP A CA 1
ATOM 1237 C C . ASP A 1 158 ? -18.530 6.352 21.217 1.00 78.50 158 ASP A C 1
ATOM 1239 O O . ASP A 1 158 ? -19.228 5.768 22.043 1.00 78.50 158 ASP A O 1
ATOM 1243 N N . VAL A 1 159 ? -17.571 5.707 20.540 1.00 71.38 159 VAL A N 1
ATOM 1244 C CA . VAL A 1 159 ? -17.277 4.269 20.715 1.00 71.38 159 VAL A CA 1
ATOM 1245 C C . VAL A 1 159 ? -16.842 3.938 22.148 1.00 71.38 159 VAL A C 1
ATOM 1247 O O . VAL A 1 159 ? -17.156 2.864 22.667 1.00 71.38 159 VAL A O 1
ATOM 1250 N N . ILE A 1 160 ? -16.103 4.839 22.801 1.00 73.44 160 ILE A N 1
ATOM 1251 C CA . ILE A 1 160 ? -15.745 4.692 24.217 1.00 73.44 160 ILE A CA 1
ATOM 1252 C C . ILE A 1 160 ? -16.993 4.865 25.095 1.00 73.44 160 ILE A C 1
ATOM 1254 O O . ILE A 1 160 ? -17.176 4.094 26.034 1.00 73.44 160 ILE A O 1
ATOM 1258 N N . ARG A 1 161 ? -17.868 5.827 24.774 1.00 74.44 161 ARG A N 1
ATOM 1259 C CA . ARG A 1 161 ? -19.090 6.120 25.535 1.00 74.44 161 ARG A CA 1
ATOM 1260 C C . ARG A 1 161 ?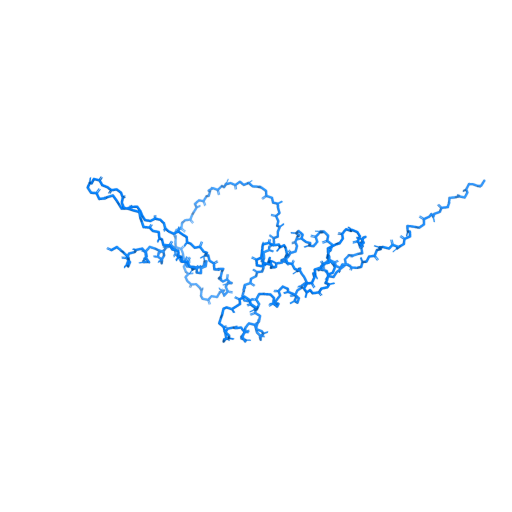 -20.118 4.990 25.474 1.00 74.44 161 ARG A C 1
ATOM 1262 O O . ARG A 1 161 ? -20.736 4.718 26.487 1.00 74.44 161 ARG A O 1
ATOM 1269 N N . GLU A 1 162 ? -20.265 4.293 24.348 1.00 71.50 162 GLU A N 1
ATOM 1270 C CA . GLU A 1 162 ? -21.138 3.105 24.245 1.00 71.50 162 GLU A CA 1
ATOM 1271 C C . GLU A 1 162 ? -20.697 1.932 25.142 1.00 71.50 162 GLU A C 1
ATOM 1273 O O . GLU A 1 162 ? -21.453 0.985 25.359 1.00 71.50 162 GLU A O 1
ATOM 1278 N N . ARG A 1 163 ? -19.448 1.950 25.619 1.00 64.62 163 ARG A N 1
ATOM 1279 C CA . ARG A 1 163 ? -18.832 0.876 26.411 1.00 64.62 163 ARG A CA 1
ATOM 1280 C C . ARG A 1 163 ? -18.765 1.173 27.910 1.00 64.62 163 ARG A C 1
ATOM 1282 O O . ARG A 1 163 ? -18.437 0.244 28.652 1.00 64.62 163 ARG A O 1
ATOM 1289 N N . MET A 1 164 ? -19.016 2.418 28.317 1.00 59.16 164 MET A N 1
ATOM 1290 C CA . MET A 1 164 ? -19.084 2.866 29.715 1.00 59.16 164 MET A CA 1
ATOM 1291 C C . MET A 1 164 ? -20.527 2.846 30.208 1.00 59.16 164 MET A C 1
ATOM 1293 O O . MET A 1 164 ? -20.725 2.429 31.369 1.00 59.16 164 MET A O 1
#

Organism: Ancylostoma caninum (NCBI:txid29170)

Secondary structure (DSSP, 8-state):
-------PPP-TTEEE-SSTT--EEEGGGEEE-TTT--EEEHHHHHHSEE---TTSPPPP-SHHHHHHHHHHT-SSHHHHHHHHHH--S---EE----------------------------EEEEEEEEEEEETTEEEEEEEEEEEETTS-HHHHHHHHHTT-

Foldseek 3Di:
DDDPPPPDPPLPQWDQALAPVRDTDRQVQWDQDPVPRGTHGPCCQQAAFFAADPVRHTHDRRPVRRQVVLLVPPPDPVVSVVCVVPNHLDTGDHNHDDDDDDDDDDDDDDDDDDPDDPRRFDWDFDKDWDWDDDPPDTDIDIDTDTDTNPDDCVVVVVVVVVVD

Sequence (164 aa):
MTHHATTSPSLHGMLICDGPCHGIVDYTKMMEYPDCGHKICRSCQFNELSVPNSDGSPGCCVPTCVRQTLINRVPLGKYRKEAREHGTPFLGVKQSSTNVMSSRSSLTSDQYYTPSRMVPTELLHVRILILEKMKSRIVRQKLERELPSDYTIDYVLDVIRERM

Radius of gyration: 24.49 Å; chains: 1; bounding box: 73×41×77 Å

pLDDT: mean 71.4, std 18.29, range [31.34, 95.38]